Protein AF-A0A2N2HG59-F1 (afdb_monomer)

Secondary structure (DSSP, 8-state):
--PPPPPPPPP--S-S---S------SS-SS----S-HHHHHHHHHHHHHHSS-TTHHHHHHHTPPPPP-SS-HHHHHHHTTHHHHHHHH---EETTEEP---HHHHHHHHTS---

Foldseek 3Di:
DDDDDDDPPPDPPPDDDPDVPPPPADPQDPDGDFQFPPVQCVVLVVCCVVVVHSPCSNVVRLLNGHAAAAPADLVVVLVVVVLLVCCVPPQQDADPNHGDPDSSSSSSVRVSGRHD

Sequence (116 aa):
MNYPSPIPPKSPSSDGCPSPWVSVPDLLHPDPFTRIDLDRVKDAIVFAFASGVSGGLFEDALHQAILGPSTWEPETFAKDLFLGDFVTRCYQVRIGGRPLVANAGYLEKLLAHPPS

Radius of gyration: 21.95 Å; Cα contacts (8 Å, |Δi|>4): 91; chains: 1; bounding box: 48×27×77 Å

pLDDT: mean 79.68, std 13.36, range [36.97, 92.75]

Mean predicted aligned error: 11.57 Å

Structure (mmCIF, N/CA/C/O backbone):
data_AF-A0A2N2HG59-F1
#
_entry.id   AF-A0A2N2HG59-F1
#
loop_
_atom_site.group_PDB
_atom_site.id
_atom_site.type_symbol
_atom_site.label_atom_id
_atom_site.label_alt_id
_atom_site.label_comp_id
_atom_site.label_asym_id
_atom_site.label_entity_id
_atom_site.label_seq_id
_atom_site.pdbx_PDB_ins_code
_atom_site.Cartn_x
_atom_site.Cartn_y
_atom_site.Cartn_z
_atom_site.occupancy
_atom_site.B_iso_or_equiv
_atom_site.auth_seq_id
_atom_site.auth_comp_id
_atom_site.auth_asym_id
_atom_site.auth_atom_id
_atom_site.pdbx_PDB_model_num
ATOM 1 N N . MET A 1 1 ? 36.251 13.270 59.639 1.00 48.50 1 MET A N 1
ATOM 2 C CA . MET A 1 1 ? 35.513 12.089 59.142 1.00 48.50 1 MET A CA 1
ATOM 3 C C . MET A 1 1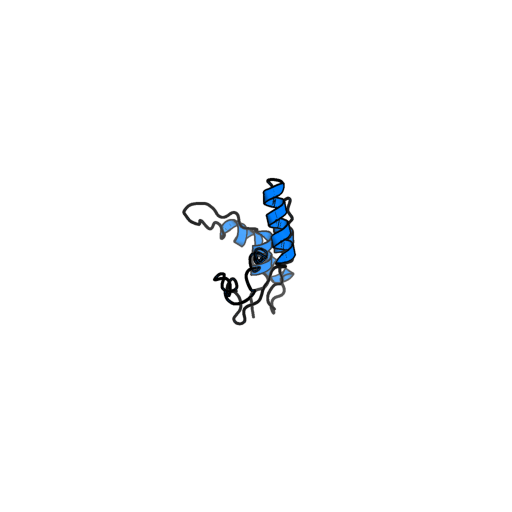 ? 34.862 12.480 57.832 1.00 48.50 1 MET A C 1
ATOM 5 O O . MET A 1 1 ? 33.928 13.264 57.851 1.00 48.50 1 MET A O 1
ATOM 9 N N . ASN A 1 2 ? 35.444 12.052 56.712 1.00 55.91 2 ASN A N 1
ATOM 10 C CA . ASN A 1 2 ? 35.009 12.434 55.371 1.00 55.91 2 ASN A CA 1
ATOM 11 C C . ASN A 1 2 ? 34.242 11.243 54.781 1.00 55.91 2 ASN A C 1
ATOM 13 O O . ASN A 1 2 ? 34.842 10.189 54.579 1.00 55.91 2 ASN A O 1
ATOM 17 N N . TYR A 1 3 ? 32.928 11.371 54.601 1.00 52.03 3 TYR A N 1
ATOM 18 C CA . TYR A 1 3 ? 32.129 10.338 53.939 1.00 52.03 3 TYR A CA 1
ATOM 19 C C . TYR A 1 3 ? 32.313 10.463 52.420 1.00 52.03 3 TYR A C 1
ATOM 21 O O . TYR A 1 3 ? 32.251 11.582 51.908 1.00 52.03 3 TYR A O 1
ATOM 29 N N . PRO A 1 4 ? 32.544 9.363 51.683 1.00 63.72 4 PRO A N 1
ATOM 30 C CA .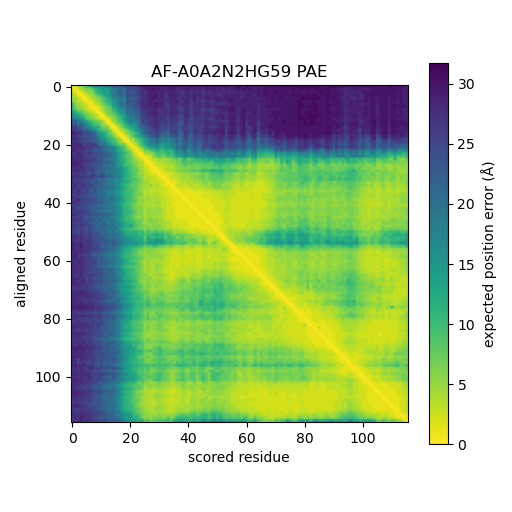 PRO A 1 4 ? 32.574 9.424 50.229 1.00 63.72 4 PRO A CA 1
ATOM 31 C C . PRO A 1 4 ? 31.170 9.734 49.687 1.00 63.72 4 PRO A C 1
ATOM 33 O O . PRO A 1 4 ? 30.171 9.217 50.190 1.00 63.72 4 PRO A O 1
ATOM 36 N N . SER A 1 5 ? 31.102 10.589 48.665 1.00 71.56 5 SER A N 1
ATOM 37 C CA . SER A 1 5 ? 29.860 10.933 47.964 1.00 71.56 5 SER A CA 1
ATOM 38 C C . SER A 1 5 ? 29.196 9.699 47.327 1.00 71.56 5 SER A C 1
ATOM 40 O O . SER A 1 5 ? 29.902 8.763 46.942 1.00 71.56 5 SER A O 1
ATOM 42 N N . PRO A 1 6 ? 27.857 9.691 47.155 1.00 64.81 6 PRO A N 1
ATOM 43 C CA . PRO A 1 6 ? 27.147 8.593 46.504 1.00 64.81 6 PRO A CA 1
ATOM 44 C C . PRO A 1 6 ? 27.607 8.419 45.053 1.00 64.81 6 PRO A C 1
ATOM 46 O O . PRO A 1 6 ? 27.695 9.389 44.299 1.00 64.81 6 PRO A O 1
ATOM 49 N N . ILE A 1 7 ? 27.873 7.176 44.654 1.00 67.62 7 ILE A N 1
ATOM 50 C CA . ILE A 1 7 ? 28.152 6.819 43.261 1.00 67.62 7 ILE A CA 1
ATOM 51 C C . ILE A 1 7 ? 26.850 7.038 42.465 1.00 67.62 7 ILE A C 1
ATOM 53 O O . ILE A 1 7 ? 25.823 6.475 42.853 1.00 67.62 7 ILE A O 1
ATOM 57 N N . PRO A 1 8 ? 26.840 7.845 41.388 1.00 69.62 8 PRO A N 1
ATOM 58 C CA . PRO A 1 8 ? 25.654 7.995 40.550 1.00 69.62 8 PRO A CA 1
ATOM 59 C C . PRO A 1 8 ? 25.276 6.641 39.926 1.00 69.62 8 PRO A C 1
ATOM 61 O O . PRO A 1 8 ? 26.168 5.830 39.654 1.00 69.62 8 PRO A O 1
ATOM 64 N N . PRO A 1 9 ? 23.981 6.365 39.680 1.00 58.38 9 PRO A N 1
ATOM 6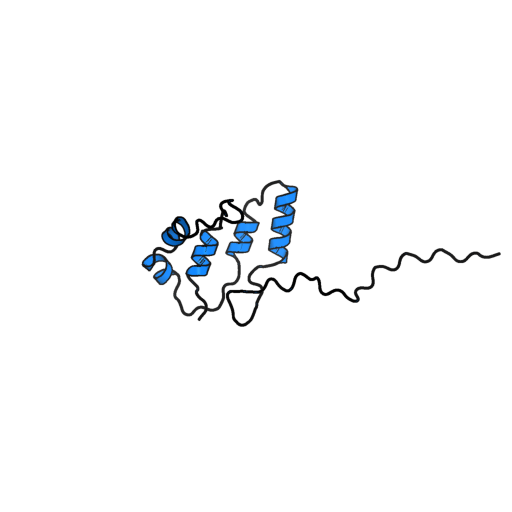5 C CA . PRO A 1 9 ? 23.579 5.132 39.019 1.00 58.38 9 PRO A CA 1
ATOM 66 C C . PRO A 1 9 ? 24.277 5.063 37.661 1.00 58.38 9 PRO A C 1
ATOM 68 O O . PRO A 1 9 ? 24.128 5.955 36.826 1.00 58.38 9 PRO A O 1
ATOM 71 N N . LYS A 1 10 ? 25.078 4.012 37.466 1.00 53.28 10 LYS A N 1
ATOM 72 C CA . LYS A 1 10 ? 25.718 3.702 36.190 1.00 53.28 10 LYS A CA 1
ATOM 73 C C . LYS A 1 10 ? 24.612 3.679 35.133 1.00 53.28 10 LYS A C 1
ATOM 75 O O . LYS A 1 10 ? 23.691 2.870 35.242 1.00 53.28 10 LYS A O 1
ATOM 80 N N . SER A 1 11 ? 24.672 4.584 34.154 1.00 64.06 11 SER A N 1
ATOM 81 C CA . SER A 1 11 ? 23.854 4.493 32.942 1.00 64.06 11 SER A CA 1
ATOM 82 C C . SER A 1 11 ? 23.974 3.056 32.439 1.00 64.06 11 SER A C 1
ATOM 84 O O . SER A 1 11 ? 25.106 2.556 32.443 1.00 64.06 11 SER A O 1
ATOM 86 N N . PRO A 1 12 ? 22.877 2.358 32.088 1.00 49.75 12 PRO A N 1
ATOM 87 C CA . PRO A 1 12 ? 22.986 0.990 31.614 1.00 49.75 12 PRO A CA 1
ATOM 88 C C . PRO A 1 12 ? 23.974 0.999 30.452 1.00 49.75 12 PRO A C 1
ATOM 90 O O . PRO A 1 12 ? 23.759 1.652 29.432 1.00 49.75 12 PRO A O 1
ATOM 93 N N . SER A 1 13 ? 25.116 0.362 30.696 1.00 52.72 13 SER A N 1
ATOM 94 C CA . SER A 1 13 ? 26.159 0.116 29.719 1.00 52.72 13 SER A CA 1
ATOM 95 C C . SER A 1 13 ? 25.488 -0.439 28.474 1.00 52.72 13 SER A C 1
ATOM 97 O O . SER A 1 13 ? 24.705 -1.382 28.573 1.00 52.72 13 SER A O 1
ATOM 99 N N . SER A 1 14 ? 25.777 0.155 27.320 1.00 56.00 14 SER A N 1
ATOM 100 C CA . SER A 1 14 ? 25.301 -0.260 25.999 1.00 56.00 14 SER A CA 1
ATOM 101 C C . SER A 1 14 ? 25.931 -1.583 25.536 1.00 56.00 14 SER A C 1
ATOM 103 O O . SER A 1 14 ? 26.217 -1.756 24.357 1.00 56.00 14 SER A O 1
ATOM 105 N N . ASP A 1 15 ? 26.150 -2.507 26.469 1.00 52.41 15 ASP A N 1
ATOM 106 C CA . ASP A 1 15 ? 26.660 -3.846 26.236 1.00 52.41 15 ASP A CA 1
ATOM 107 C C . ASP A 1 15 ? 25.520 -4.843 26.470 1.00 52.41 15 ASP A C 1
ATOM 109 O O . ASP A 1 15 ? 25.080 -5.059 27.598 1.00 52.41 15 ASP A O 1
ATOM 113 N N . GLY A 1 16 ? 25.070 -5.480 25.387 1.00 57.28 16 GLY A N 1
ATOM 114 C CA . GLY A 1 16 ? 24.502 -6.827 25.458 1.00 57.28 16 GLY A CA 1
ATOM 115 C C . GLY A 1 16 ? 23.002 -6.951 25.722 1.00 57.28 16 GLY A C 1
ATOM 116 O O . GLY A 1 16 ? 22.588 -7.495 26.739 1.00 57.28 16 GLY A O 1
ATOM 117 N N . CYS A 1 17 ? 22.188 -6.596 24.730 1.00 36.97 17 CYS A N 1
ATOM 118 C CA . CYS A 1 17 ? 21.047 -7.424 24.335 1.00 36.97 17 CYS A CA 1
ATOM 119 C C . CYS A 1 17 ? 20.739 -7.100 22.865 1.00 36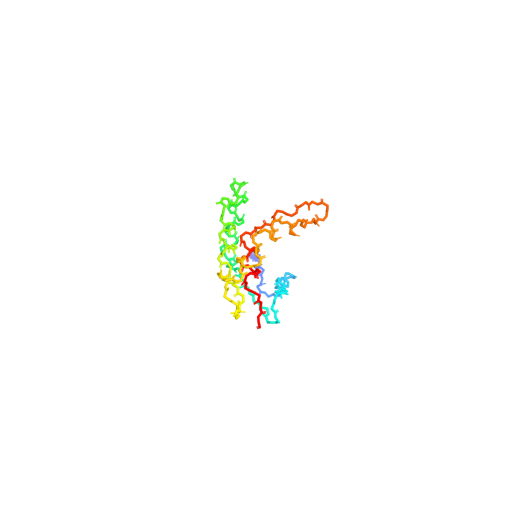.97 17 CYS A C 1
ATOM 121 O O . CYS A 1 17 ? 20.272 -5.989 22.602 1.00 36.97 17 CYS A O 1
ATOM 123 N N . PRO A 1 18 ? 21.009 -7.983 21.881 1.00 47.44 18 PRO A N 1
ATOM 124 C CA . PRO A 1 18 ? 20.329 -7.838 20.605 1.00 47.44 18 PRO A CA 1
ATOM 125 C C . PRO A 1 18 ? 18.849 -7.974 20.942 1.00 47.44 18 PRO A C 1
ATOM 127 O O . PRO A 1 18 ? 18.418 -8.996 21.475 1.00 47.44 18 PRO A O 1
ATOM 130 N N . SER A 1 19 ? 18.086 -6.905 20.752 1.00 54.16 19 SER A N 1
ATOM 131 C CA . SER A 1 19 ? 16.660 -6.932 21.024 1.00 54.16 19 SER A CA 1
ATOM 132 C C . SER A 1 19 ? 16.054 -8.170 20.339 1.00 54.16 19 SER A C 1
ATOM 134 O O . SER A 1 19 ? 16.300 -8.349 19.146 1.00 54.16 19 SER A O 1
ATOM 136 N N . PRO A 1 20 ? 15.280 -9.027 21.035 1.00 49.88 20 PRO A N 1
ATOM 137 C CA . PRO A 1 20 ? 14.756 -10.281 20.480 1.00 49.88 20 PRO A CA 1
ATOM 138 C C . PRO A 1 20 ? 13.729 -10.070 19.362 1.00 49.88 20 PRO A C 1
ATOM 140 O O . PRO A 1 20 ? 13.232 -11.036 18.788 1.00 49.88 20 PRO A O 1
ATOM 143 N N . TRP A 1 21 ? 13.445 -8.815 19.009 1.00 49.47 21 TRP A N 1
ATOM 144 C CA . TRP A 1 21 ? 12.944 -8.435 17.696 1.00 49.47 21 TRP A CA 1
ATOM 145 C C . TRP A 1 21 ? 14.063 -8.671 16.675 1.00 49.47 21 TRP A C 1
ATOM 147 O O . TRP A 1 21 ? 14.660 -7.742 16.135 1.00 49.47 21 TRP A O 1
ATOM 157 N N . VAL A 1 22 ? 14.360 -9.959 16.471 1.00 53.69 22 VAL A N 1
ATOM 158 C CA . VAL A 1 22 ? 14.909 -10.518 15.242 1.00 53.69 22 VAL A CA 1
ATOM 159 C C . VAL A 1 22 ? 14.318 -9.687 14.118 1.00 53.69 22 VAL A C 1
ATOM 161 O O . VAL A 1 22 ? 13.091 -9.594 14.028 1.00 53.69 22 VAL A O 1
ATOM 164 N N . SER A 1 23 ? 15.194 -9.009 13.371 1.00 60.00 23 SER A N 1
ATOM 165 C CA . SER A 1 23 ? 14.886 -8.281 12.140 1.00 60.00 23 SER A CA 1
ATOM 166 C C . SER A 1 23 ? 13.632 -8.869 11.515 1.00 60.00 23 SER A C 1
ATOM 168 O O . SER A 1 23 ? 13.675 -10.055 11.183 1.00 60.00 23 SER A O 1
ATOM 170 N N . VAL A 1 24 ? 12.524 -8.111 11.470 1.00 60.84 24 VAL A N 1
ATOM 171 C CA . VAL A 1 24 ? 11.240 -8.598 10.937 1.00 60.84 24 VAL A CA 1
ATOM 172 C C . VAL A 1 24 ? 11.565 -9.328 9.639 1.00 60.84 24 VAL A C 1
ATOM 174 O O . VAL A 1 24 ? 12.031 -8.663 8.711 1.00 60.84 24 VAL A O 1
ATOM 177 N N . PRO A 1 25 ? 11.477 -10.673 9.612 1.00 64.88 25 PRO A N 1
ATOM 178 C CA . PRO A 1 25 ? 12.121 -11.423 8.557 1.00 64.88 25 PRO A CA 1
ATOM 179 C C . PRO A 1 25 ? 11.395 -11.058 7.281 1.00 64.88 25 PRO A C 1
ATOM 181 O O . PRO A 1 25 ? 10.168 -11.169 7.200 1.00 64.88 25 PRO A O 1
ATOM 184 N N . ASP A 1 26 ? 12.142 -10.543 6.315 1.00 72.94 26 ASP A N 1
ATOM 185 C CA . ASP A 1 26 ? 11.566 -10.320 5.012 1.00 72.94 26 ASP A CA 1
ATOM 186 C C . ASP A 1 26 ? 11.214 -11.688 4.420 1.00 72.94 26 ASP A C 1
ATOM 188 O O . ASP A 1 26 ? 12.092 -12.479 4.095 1.00 72.94 26 ASP A O 1
ATOM 192 N N . LEU A 1 27 ? 9.916 -11.979 4.329 1.00 76.94 27 LEU A N 1
ATOM 193 C CA . LEU A 1 27 ? 9.405 -13.238 3.788 1.00 76.94 27 LEU A CA 1
ATOM 194 C C . LEU A 1 27 ? 9.294 -13.229 2.259 1.00 76.94 27 LEU A C 1
ATOM 196 O O . LEU A 1 27 ? 8.898 -14.237 1.681 1.00 76.94 27 LEU A O 1
ATOM 200 N N . LEU A 1 28 ? 9.565 -12.092 1.612 1.00 77.88 28 LEU A N 1
ATOM 201 C CA . LEU A 1 28 ? 9.367 -11.927 0.172 1.00 77.88 28 LEU A CA 1
ATOM 202 C C . LEU A 1 28 ? 10.664 -12.032 -0.633 1.00 77.88 28 LEU A C 1
ATOM 204 O O . LEU A 1 28 ? 10.585 -12.201 -1.845 1.00 77.88 28 LEU A O 1
ATOM 208 N N . HIS A 1 29 ? 11.832 -11.958 0.011 1.00 76.00 29 HIS A N 1
ATOM 209 C CA . HIS A 1 29 ? 13.127 -12.011 -0.669 1.00 76.00 29 HIS A CA 1
ATOM 210 C C . HIS A 1 29 ? 14.061 -13.034 -0.022 1.00 76.00 29 HIS A C 1
ATOM 212 O O . HIS A 1 29 ? 14.005 -13.227 1.193 1.00 76.00 29 HIS A O 1
ATOM 218 N N . PRO A 1 30 ? 14.935 -13.678 -0.819 1.00 75.50 30 PRO A N 1
ATOM 219 C CA . PRO A 1 30 ? 15.946 -14.592 -0.296 1.00 75.50 30 PRO A CA 1
ATOM 220 C C . PRO A 1 30 ? 16.977 -13.865 0.578 1.00 75.50 30 PRO A C 1
ATOM 222 O O . PRO A 1 30 ? 17.361 -14.390 1.621 1.00 75.50 30 PRO A O 1
ATOM 225 N N . ASP A 1 31 ? 17.368 -12.651 0.178 1.00 78.31 31 ASP A N 1
ATOM 226 C CA . ASP A 1 31 ? 18.217 -11.750 0.955 1.00 78.31 31 ASP A CA 1
ATOM 227 C C . ASP A 1 31 ? 17.337 -10.713 1.671 1.00 78.31 31 ASP A C 1
ATOM 229 O O . ASP A 1 31 ? 16.721 -9.869 1.008 1.00 78.31 31 ASP A O 1
ATOM 233 N N . PRO A 1 32 ? 17.232 -10.754 3.013 1.00 76.25 32 PRO A N 1
ATOM 234 C CA . PRO A 1 32 ? 16.320 -9.877 3.731 1.00 76.25 32 PRO A CA 1
ATOM 235 C C . PRO A 1 32 ? 16.739 -8.410 3.666 1.00 76.25 32 PRO A C 1
ATOM 237 O O . PRO A 1 32 ? 17.897 -8.077 3.921 1.00 76.25 32 PRO A O 1
ATOM 240 N N . PHE A 1 33 ? 15.780 -7.511 3.436 1.00 80.00 33 PHE A N 1
ATOM 241 C CA . PHE A 1 33 ? 16.017 -6.073 3.554 1.00 80.00 33 PHE A CA 1
ATOM 242 C C . PHE A 1 33 ? 14.816 -5.315 4.127 1.00 80.00 33 PHE A C 1
ATOM 244 O O . PHE A 1 33 ? 13.668 -5.764 4.107 1.00 80.00 33 PHE A O 1
ATOM 251 N N . THR A 1 34 ? 15.090 -4.122 4.650 1.00 82.44 34 THR A N 1
ATOM 252 C CA . THR A 1 34 ? 14.062 -3.236 5.199 1.00 82.44 34 THR A CA 1
ATOM 253 C C . THR A 1 34 ? 13.371 -2.475 4.067 1.00 82.44 34 THR A C 1
ATOM 255 O O . THR A 1 34 ? 13.972 -1.600 3.450 1.00 82.44 34 THR A O 1
ATOM 258 N N . ARG A 1 35 ? 12.092 -2.779 3.808 1.00 83.38 35 ARG A N 1
ATOM 259 C CA . ARG A 1 35 ? 11.291 -2.101 2.767 1.00 83.38 35 ARG A CA 1
ATOM 260 C C . ARG A 1 35 ? 10.797 -0.711 3.149 1.00 83.38 35 ARG A C 1
ATOM 262 O O . ARG A 1 35 ? 10.525 0.108 2.281 1.00 83.38 35 ARG A O 1
ATOM 269 N N . ILE A 1 36 ? 10.600 -0.479 4.438 1.00 87.38 36 ILE A N 1
ATOM 270 C CA . ILE A 1 36 ? 9.985 0.741 4.958 1.00 87.38 36 ILE A CA 1
ATOM 271 C C . ILE A 1 36 ? 11.046 1.677 5.524 1.00 87.38 36 ILE A C 1
ATOM 273 O O . ILE A 1 36 ? 12.015 1.232 6.137 1.00 87.38 36 ILE A O 1
ATOM 277 N N . ASP A 1 37 ? 10.822 2.978 5.383 1.00 88.75 37 ASP A N 1
ATOM 278 C CA . ASP A 1 37 ? 11.548 3.965 6.174 1.00 88.75 37 ASP A CA 1
ATOM 279 C C . ASP A 1 37 ? 11.103 3.833 7.637 1.00 88.75 37 ASP A C 1
ATOM 281 O O . ASP A 1 37 ? 9.990 4.214 8.013 1.00 88.75 37 ASP A O 1
ATOM 285 N N . LEU A 1 38 ? 11.960 3.221 8.455 1.00 88.00 38 LEU A N 1
ATOM 286 C CA . LEU A 1 38 ? 11.644 2.920 9.847 1.00 88.00 38 LEU A CA 1
ATOM 287 C C . LEU A 1 38 ? 11.404 4.177 10.671 1.00 88.00 38 LEU A C 1
ATOM 289 O O . LEU A 1 38 ? 10.558 4.143 11.561 1.00 88.00 38 LEU A O 1
ATOM 293 N N . ASP A 1 39 ? 12.129 5.258 10.411 1.00 89.31 39 ASP A N 1
ATOM 294 C CA . ASP A 1 39 ? 12.005 6.467 11.218 1.00 89.31 39 ASP A CA 1
ATOM 295 C C . ASP A 1 39 ? 10.706 7.191 10.876 1.00 89.31 39 ASP A C 1
ATOM 297 O O . ASP A 1 39 ? 9.932 7.523 11.774 1.00 89.31 39 ASP A O 1
ATOM 301 N N . ARG A 1 40 ? 10.354 7.253 9.588 1.00 88.25 40 ARG A N 1
ATOM 302 C CA . ARG A 1 40 ? 9.052 7.775 9.164 1.00 88.25 40 ARG A CA 1
ATOM 303 C C . ARG A 1 40 ? 7.876 6.950 9.687 1.00 88.25 40 ARG A C 1
ATOM 305 O O . ARG A 1 40 ? 6.856 7.513 10.083 1.00 88.25 40 ARG A O 1
ATOM 312 N N . VAL A 1 41 ? 7.996 5.622 9.701 1.00 90.12 41 VAL A N 1
ATOM 313 C CA . VAL A 1 41 ? 6.950 4.742 10.247 1.00 90.12 41 VAL A CA 1
ATOM 314 C C . VAL A 1 41 ? 6.815 4.912 11.760 1.00 90.12 41 VAL A C 1
ATOM 316 O O . VAL A 1 41 ? 5.691 4.962 12.259 1.00 90.12 41 VAL A O 1
ATOM 319 N N . LYS A 1 42 ? 7.925 5.040 12.498 1.00 90.38 42 LYS A N 1
ATOM 320 C CA . LYS A 1 42 ? 7.884 5.327 13.941 1.00 90.38 42 LYS A CA 1
ATOM 321 C C . LYS A 1 42 ? 7.166 6.641 14.215 1.00 90.38 42 LYS A C 1
ATOM 323 O O . LYS A 1 42 ? 6.263 6.655 15.048 1.00 90.38 42 LYS A O 1
ATOM 328 N N . ASP A 1 43 ? 7.513 7.703 13.494 1.00 90.12 43 ASP A N 1
ATOM 329 C CA . ASP A 1 43 ? 6.877 9.010 13.653 1.00 90.12 43 ASP A CA 1
ATOM 330 C C . ASP A 1 43 ? 5.378 8.935 13.345 1.00 90.12 43 ASP A C 1
ATOM 332 O O . ASP A 1 43 ? 4.559 9.393 14.142 1.00 90.12 43 ASP A O 1
ATOM 336 N N . ALA A 1 44 ? 4.992 8.271 12.249 1.00 90.31 44 ALA A N 1
ATOM 337 C CA . ALA A 1 44 ? 3.589 8.059 11.899 1.00 90.31 44 ALA A CA 1
ATOM 338 C C . ALA A 1 44 ? 2.813 7.318 13.002 1.00 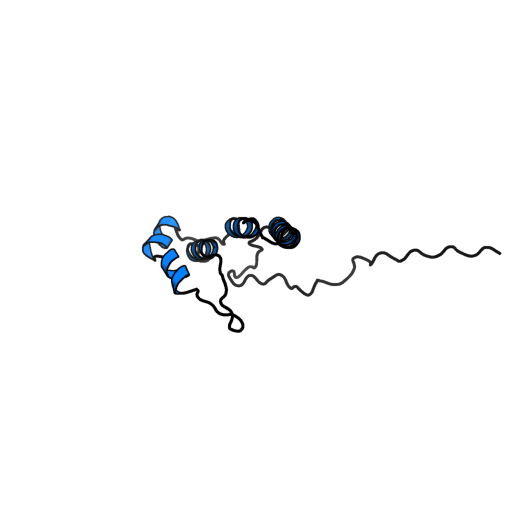90.31 44 ALA A C 1
ATOM 340 O O . ALA A 1 44 ? 1.685 7.690 13.324 1.00 90.31 44 ALA A O 1
ATOM 341 N N . ILE A 1 45 ? 3.419 6.300 13.621 1.00 91.06 45 ILE A N 1
ATOM 342 C CA . ILE A 1 45 ? 2.820 5.568 14.744 1.00 91.06 45 ILE A CA 1
ATOM 343 C C . ILE A 1 45 ? 2.693 6.472 15.976 1.00 91.06 45 ILE A C 1
ATOM 345 O O . ILE A 1 45 ? 1.627 6.516 16.591 1.00 91.06 45 ILE A O 1
ATOM 349 N N . VAL A 1 46 ? 3.743 7.214 16.336 1.00 92.75 46 VAL A N 1
ATOM 350 C CA . VAL A 1 46 ? 3.724 8.141 17.480 1.00 92.75 46 VAL A CA 1
ATOM 351 C C . VAL A 1 46 ? 2.629 9.192 17.303 1.00 92.75 46 VAL A C 1
ATOM 353 O O . VAL A 1 46 ? 1.838 9.413 18.222 1.00 92.75 46 VAL A O 1
ATOM 356 N N . PHE A 1 47 ? 2.519 9.789 16.115 1.00 89.94 47 PHE A N 1
ATOM 357 C CA . PHE A 1 47 ? 1.458 10.745 15.809 1.00 89.94 47 PHE A CA 1
ATOM 358 C C . PHE A 1 47 ? 0.067 10.111 15.836 1.00 89.94 47 PHE A C 1
ATOM 360 O O . PHE A 1 47 ? -0.863 10.737 16.349 1.00 89.94 47 PHE A O 1
ATOM 367 N N . ALA A 1 48 ? -0.081 8.869 15.365 1.00 90.06 48 ALA A N 1
ATOM 368 C CA . ALA A 1 48 ? -1.347 8.144 15.436 1.00 90.06 48 ALA A CA 1
ATOM 369 C C . ALA A 1 48 ? -1.827 7.960 16.880 1.00 90.06 48 ALA A C 1
ATOM 371 O O . ALA A 1 48 ? -2.995 8.199 17.184 1.00 90.06 48 ALA A O 1
ATOM 372 N N . PHE A 1 49 ? -0.918 7.597 17.789 1.00 91.56 49 PHE A N 1
ATOM 373 C CA . PHE A 1 49 ? -1.238 7.477 19.210 1.00 91.56 49 PHE A CA 1
ATOM 374 C C . PHE A 1 49 ? -1.526 8.830 19.864 1.00 91.56 49 PHE A C 1
ATOM 376 O O . PHE A 1 49 ? -2.458 8.931 20.657 1.00 91.56 49 PHE A O 1
ATOM 383 N N . ALA A 1 50 ? -0.753 9.867 19.533 1.00 91.44 50 ALA A N 1
ATOM 384 C CA . ALA A 1 50 ? -0.912 11.190 20.130 1.00 91.44 50 ALA A CA 1
ATOM 385 C C . ALA A 1 50 ? -2.208 11.897 19.695 1.00 91.44 50 ALA A C 1
ATOM 387 O O . ALA A 1 50 ? -2.834 12.583 20.499 1.00 91.44 50 ALA A O 1
ATOM 388 N N . SER A 1 51 ? -2.611 11.739 18.433 1.00 87.69 51 SER A N 1
ATOM 389 C CA . SER A 1 51 ? -3.790 12.407 17.862 1.00 87.69 51 SER A CA 1
ATOM 390 C C . SER A 1 51 ? -5.054 11.539 17.849 1.00 87.69 51 SER A C 1
ATOM 392 O O . SER A 1 51 ? -6.146 12.046 17.598 1.00 87.69 51 SER A O 1
ATOM 394 N N . GLY A 1 52 ? -4.923 10.235 18.110 1.00 84.31 52 GLY A N 1
ATOM 395 C CA . GLY A 1 52 ? -6.006 9.257 18.002 1.00 84.31 52 GLY A CA 1
ATOM 396 C C . GLY A 1 52 ? -6.304 8.795 16.569 1.00 84.31 52 GLY A C 1
ATOM 397 O O . GLY A 1 52 ? -7.164 7.934 16.390 1.00 84.31 52 GLY A O 1
ATOM 398 N N . VAL A 1 53 ? -5.611 9.330 15.554 1.00 79.25 53 VAL A N 1
ATOM 399 C CA . VAL A 1 53 ? -5.756 8.957 14.136 1.00 79.25 53 VAL A CA 1
ATOM 400 C C . VAL A 1 53 ? -4.402 8.987 13.418 1.00 79.25 53 VAL A C 1
ATOM 402 O O . VAL A 1 53 ? -3.602 9.881 13.644 1.00 79.25 53 VAL A O 1
ATOM 405 N N . SER A 1 54 ? -4.124 8.055 12.499 1.00 72.81 54 SER A N 1
ATOM 406 C CA . SER A 1 54 ? -2.862 8.077 11.726 1.00 72.81 54 SER A CA 1
ATOM 407 C C . SER A 1 54 ? -2.770 9.237 10.729 1.00 72.81 54 SER A C 1
ATOM 409 O O . SER A 1 54 ? -1.680 9.561 10.262 1.00 72.81 54 SER A O 1
ATOM 411 N N . GLY A 1 55 ? -3.905 9.850 10.376 1.00 77.25 55 GLY A N 1
ATOM 412 C CA . GLY A 1 55 ? -3.964 10.978 9.447 1.00 77.25 55 GLY A CA 1
ATOM 413 C C . GLY A 1 55 ? -3.417 10.675 8.047 1.00 77.25 55 GLY A C 1
ATOM 414 O O . GLY A 1 55 ? -3.032 11.609 7.354 1.00 77.25 55 GLY A O 1
ATOM 415 N N . GLY A 1 56 ? -3.332 9.403 7.641 1.00 82.88 56 GLY A N 1
ATOM 416 C CA . GLY A 1 56 ? -2.741 8.998 6.360 1.00 82.88 56 GLY A CA 1
ATOM 417 C C . GLY A 1 56 ? -1.214 8.852 6.372 1.00 82.88 56 GLY A C 1
ATOM 418 O O . GLY A 1 56 ? -0.654 8.285 5.440 1.00 82.88 56 GLY A O 1
ATOM 419 N N . LEU A 1 57 ? -0.514 9.304 7.423 1.00 86.00 57 LEU A N 1
ATOM 420 C CA . LEU A 1 57 ? 0.958 9.296 7.466 1.00 86.00 57 LEU A CA 1
ATOM 421 C C . LEU A 1 57 ? 1.543 7.883 7.407 1.00 86.00 57 LEU A C 1
ATOM 423 O O . LEU A 1 57 ? 2.608 7.664 6.825 1.00 86.00 57 LEU A O 1
ATOM 427 N N . PHE A 1 58 ? 0.851 6.926 8.023 1.00 86.25 58 PHE A N 1
ATOM 428 C CA . PHE A 1 58 ? 1.260 5.528 8.003 1.00 86.25 58 PHE A CA 1
ATOM 429 C C . PHE A 1 58 ? 1.028 4.911 6.619 1.00 86.25 58 PHE A C 1
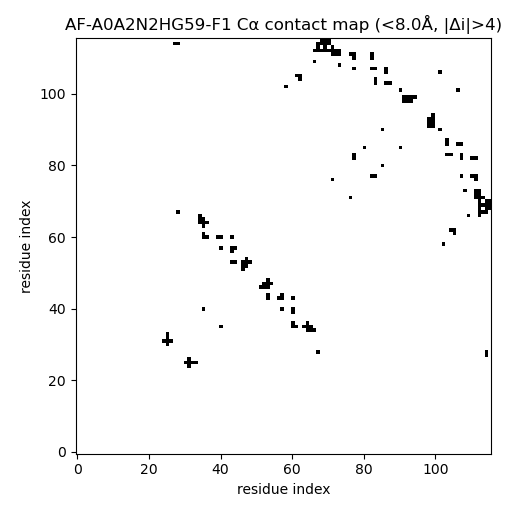ATOM 431 O O . PHE A 1 58 ? 1.894 4.214 6.093 1.00 86.25 58 PHE A O 1
ATOM 438 N N . GLU A 1 59 ? -0.116 5.205 6.003 1.00 86.50 59 GLU A N 1
ATOM 439 C CA . GLU A 1 59 ? -0.448 4.792 4.645 1.00 86.50 59 GLU A CA 1
ATOM 440 C C . GLU A 1 59 ? 0.547 5.353 3.620 1.00 86.50 59 GLU A C 1
ATOM 442 O O . GLU A 1 59 ? 1.004 4.608 2.753 1.00 86.50 59 GLU A O 1
ATOM 447 N N . ASP A 1 60 ? 0.951 6.615 3.762 1.00 87.69 60 ASP A N 1
ATOM 448 C CA . ASP A 1 60 ? 1.966 7.253 2.921 1.00 87.69 60 ASP A CA 1
ATOM 449 C C . ASP A 1 60 ? 3.335 6.587 3.077 1.00 87.69 60 ASP A C 1
ATOM 451 O O . ASP A 1 60 ? 4.023 6.329 2.087 1.00 87.69 60 ASP A O 1
ATOM 455 N N . ALA A 1 61 ? 3.736 6.277 4.314 1.00 87.88 61 ALA A N 1
ATOM 456 C CA . ALA A 1 61 ? 4.992 5.581 4.578 1.00 87.88 61 ALA A CA 1
ATOM 457 C C . ALA A 1 61 ? 5.006 4.179 3.940 1.00 87.88 61 ALA A C 1
ATOM 459 O O . ALA A 1 61 ? 6.016 3.772 3.367 1.00 87.88 61 ALA A O 1
ATOM 460 N N . LEU A 1 62 ? 3.874 3.465 3.972 1.00 86.25 62 LEU A N 1
ATOM 461 C CA . LEU A 1 62 ? 3.717 2.188 3.271 1.00 86.25 62 LEU A CA 1
ATOM 462 C C . LEU A 1 62 ? 3.729 2.354 1.750 1.00 86.25 62 LEU A C 1
ATOM 464 O O . LEU A 1 62 ? 4.356 1.561 1.052 1.00 86.25 62 LEU A O 1
ATOM 468 N N . HIS A 1 63 ? 3.075 3.384 1.214 1.00 86.06 63 HIS A N 1
ATOM 469 C CA . HIS A 1 63 ? 3.061 3.629 -0.226 1.00 86.06 63 HIS A CA 1
ATOM 470 C C . HIS A 1 63 ? 4.465 3.925 -0.771 1.00 86.06 63 HIS A C 1
ATOM 472 O O . HIS A 1 63 ? 4.785 3.558 -1.902 1.00 86.06 63 HIS A O 1
ATOM 478 N N . GLN A 1 64 ? 5.329 4.532 0.042 1.00 87.88 64 GLN A N 1
ATOM 479 C CA . GLN A 1 64 ? 6.722 4.825 -0.297 1.00 87.88 64 GLN A CA 1
ATOM 480 C C . GLN A 1 64 ? 7.689 3.667 -0.037 1.00 87.88 64 GLN A C 1
ATOM 482 O O . GLN A 1 64 ? 8.876 3.802 -0.327 1.00 87.88 64 GLN A O 1
ATOM 487 N N . ALA A 1 65 ? 7.202 2.530 0.467 1.00 88.38 65 ALA A N 1
ATOM 488 C CA . ALA A 1 65 ? 8.043 1.370 0.699 1.00 88.38 65 ALA A CA 1
ATOM 489 C 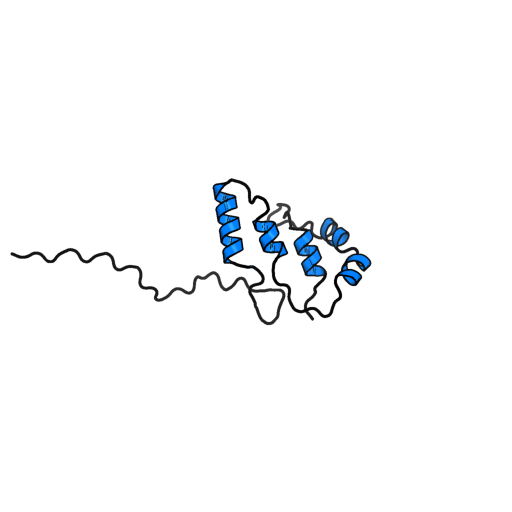C . ALA A 1 65 ? 8.758 0.935 -0.590 1.00 88.38 65 ALA A C 1
ATOM 491 O O . ALA A 1 65 ? 8.166 0.877 -1.677 1.00 88.38 65 ALA A O 1
ATOM 492 N N . ILE A 1 66 ? 10.043 0.625 -0.436 1.00 87.62 66 ILE A N 1
ATOM 493 C CA . ILE A 1 66 ? 10.898 0.095 -1.487 1.00 87.62 66 ILE A CA 1
ATOM 494 C C . ILE A 1 66 ? 10.405 -1.314 -1.804 1.00 87.62 66 ILE A C 1
ATOM 496 O O . ILE A 1 66 ? 10.243 -2.148 -0.911 1.00 87.62 66 ILE A O 1
ATOM 500 N N . LEU A 1 67 ? 10.145 -1.572 -3.081 1.00 86.06 67 LEU A N 1
ATOM 501 C CA . LEU A 1 67 ? 9.829 -2.909 -3.566 1.00 86.06 67 LEU A CA 1
ATOM 502 C C . LEU A 1 67 ? 11.109 -3.603 -4.019 1.00 86.06 67 LEU A C 1
ATOM 504 O O . LEU A 1 67 ? 12.102 -2.948 -4.339 1.00 86.06 67 LEU A O 1
ATOM 508 N N . GLY A 1 68 ? 11.073 -4.932 -4.047 1.00 80.69 68 GLY A N 1
ATOM 509 C CA . GLY A 1 68 ? 12.149 -5.705 -4.647 1.00 80.69 68 GLY A CA 1
ATOM 510 C C . GLY A 1 68 ? 12.323 -5.395 -6.132 1.00 80.69 68 GLY A C 1
ATOM 511 O O . GLY A 1 68 ? 11.385 -4.908 -6.773 1.00 80.69 68 GLY A O 1
ATOM 512 N N . PRO A 1 69 ? 13.504 -5.691 -6.696 1.00 81.75 69 PRO A N 1
ATOM 513 C CA . PRO A 1 69 ? 13.669 -5.677 -8.138 1.00 81.75 69 PRO A CA 1
ATOM 514 C C . PRO A 1 69 ? 12.660 -6.638 -8.774 1.00 81.75 69 PRO A C 1
ATOM 516 O O . PRO A 1 69 ? 12.465 -7.761 -8.307 1.00 81.75 69 PRO A O 1
ATOM 519 N N . SER A 1 70 ? 12.023 -6.177 -9.844 1.00 84.25 70 SER A N 1
ATOM 520 C CA . SER A 1 70 ? 11.091 -6.969 -10.632 1.00 84.25 70 SER A CA 1
ATOM 521 C C . SER A 1 70 ? 11.379 -6.747 -12.107 1.00 84.25 70 SER A C 1
ATOM 523 O O . SER A 1 70 ? 11.729 -5.646 -12.528 1.00 84.25 70 SER A O 1
ATOM 525 N N . THR A 1 71 ? 11.232 -7.803 -12.897 1.00 87.19 71 THR A N 1
ATOM 526 C CA . THR A 1 71 ? 11.309 -7.742 -14.364 1.00 87.19 71 THR A CA 1
ATOM 527 C C . THR A 1 71 ? 9.957 -7.425 -15.008 1.00 87.19 71 THR A C 1
ATOM 529 O O . THR A 1 71 ? 9.850 -7.398 -16.232 1.00 87.19 71 THR A O 1
ATOM 532 N N . TRP A 1 72 ? 8.915 -7.229 -14.197 1.00 84.31 72 TRP A N 1
ATOM 533 C CA . TRP A 1 72 ? 7.540 -7.074 -14.655 1.00 84.31 72 TRP A CA 1
ATOM 534 C C . TRP A 1 72 ? 7.210 -5.594 -14.808 1.00 84.31 72 TRP A C 1
ATOM 536 O O . TRP A 1 72 ? 7.595 -4.785 -13.970 1.00 84.31 72 TRP A O 1
ATOM 546 N N . GLU A 1 73 ? 6.490 -5.255 -15.879 1.00 87.19 73 GLU A N 1
ATOM 547 C CA . GLU A 1 73 ? 6.008 -3.896 -16.133 1.00 87.19 73 GLU A CA 1
ATOM 548 C C . GLU A 1 73 ? 4.647 -3.700 -15.439 1.00 87.19 73 GLU A C 1
ATOM 550 O O . GLU A 1 73 ? 3.642 -4.261 -15.904 1.00 87.19 73 GLU A O 1
ATOM 555 N N . PRO A 1 74 ? 4.570 -2.919 -14.346 1.00 86.19 74 PRO A N 1
ATOM 556 C CA . PRO A 1 74 ? 3.371 -2.839 -13.515 1.00 86.19 74 PRO A CA 1
ATOM 557 C C . PRO A 1 74 ? 2.154 -2.319 -14.277 1.00 86.19 74 PRO A C 1
ATOM 559 O O . PRO A 1 74 ? 1.046 -2.806 -14.066 1.00 86.19 74 PRO A O 1
ATOM 562 N N . GLU A 1 75 ? 2.339 -1.350 -15.180 1.00 85.00 75 GLU A N 1
ATOM 563 C CA . GLU A 1 75 ? 1.224 -0.708 -15.886 1.00 85.00 75 GLU A CA 1
ATOM 564 C C . GLU A 1 75 ? 0.472 -1.657 -16.821 1.00 85.00 75 GLU A C 1
ATOM 566 O O . GLU A 1 75 ? -0.738 -1.504 -17.013 1.00 85.00 75 GLU A O 1
ATOM 571 N N . THR A 1 76 ? 1.188 -2.629 -17.387 1.00 84.50 76 THR A N 1
ATOM 572 C CA . THR A 1 76 ? 0.611 -3.664 -18.251 1.00 84.50 76 THR A CA 1
ATOM 573 C C . THR A 1 76 ? 0.037 -4.775 -17.381 1.00 84.50 76 THR A C 1
ATOM 575 O O . THR A 1 76 ? -1.139 -5.121 -17.464 1.00 84.50 76 THR A O 1
ATOM 578 N N . PHE A 1 77 ? 0.851 -5.266 -16.449 1.00 84.62 77 PHE A N 1
ATOM 579 C CA . PHE A 1 77 ? 0.528 -6.432 -15.649 1.00 84.62 77 PHE A CA 1
ATOM 580 C C . PHE A 1 77 ? -0.655 -6.219 -14.687 1.00 84.62 77 PHE A C 1
ATOM 582 O O . PHE A 1 77 ? -1.534 -7.076 -14.576 1.00 84.62 77 PHE A O 1
ATOM 589 N N . ALA A 1 78 ? -0.712 -5.069 -14.007 1.00 88.56 78 ALA A N 1
ATOM 590 C CA . ALA A 1 78 ? -1.731 -4.814 -12.992 1.00 88.56 78 ALA A CA 1
ATOM 591 C C . ALA A 1 78 ? -3.144 -4.719 -13.582 1.00 88.56 78 ALA A C 1
ATOM 593 O O . ALA A 1 78 ? -4.104 -5.214 -12.984 1.00 88.56 78 ALA A O 1
ATOM 594 N N . LYS A 1 79 ? -3.264 -4.105 -14.766 1.00 87.12 79 LYS A N 1
ATOM 595 C CA . LYS A 1 79 ? -4.542 -3.944 -15.470 1.00 87.12 79 LYS A CA 1
ATOM 596 C C . LYS A 1 79 ? -5.013 -5.260 -16.070 1.00 87.12 79 LYS A C 1
ATOM 598 O O . LYS A 1 79 ? -6.166 -5.625 -15.860 1.00 87.12 79 LYS A O 1
ATOM 603 N N . ASP A 1 80 ? -4.125 -5.984 -16.747 1.00 88.38 80 ASP A N 1
ATOM 604 C CA . ASP A 1 80 ? -4.477 -7.225 -17.443 1.00 88.38 80 ASP A CA 1
ATOM 605 C C . ASP A 1 80 ? -4.914 -8.338 -16.478 1.00 88.38 80 ASP A C 1
ATOM 607 O O . ASP A 1 80 ? -5.763 -9.162 -16.822 1.00 88.38 80 ASP A O 1
ATOM 611 N N . LEU A 1 81 ? -4.384 -8.343 -15.248 1.00 87.38 81 LEU A N 1
ATOM 612 C CA . LEU A 1 81 ? -4.800 -9.272 -14.192 1.00 87.38 81 LEU A CA 1
ATOM 613 C C . LEU A 1 81 ? -5.856 -8.719 -13.231 1.00 87.38 81 LEU A C 1
ATOM 615 O O . LEU A 1 81 ? -6.236 -9.415 -12.287 1.00 87.38 81 LEU A O 1
ATOM 619 N N . PHE A 1 82 ? -6.340 -7.495 -13.454 1.00 91.12 82 PHE A N 1
ATOM 620 C CA . PHE A 1 82 ? -7.329 -6.847 -12.593 1.00 91.12 82 PHE A CA 1
ATOM 621 C C . PHE A 1 82 ? -6.909 -6.858 -11.110 1.00 91.12 82 PHE A C 1
ATOM 623 O O . PHE A 1 82 ? -7.699 -7.211 -10.230 1.00 91.12 82 PHE A O 1
ATOM 630 N N . LEU A 1 83 ? -5.653 -6.499 -10.812 1.00 90.31 83 LEU A N 1
ATOM 631 C CA . LEU A 1 83 ? -5.085 -6.663 -9.467 1.00 90.31 83 LEU A CA 1
ATOM 632 C C . LEU A 1 83 ? -5.858 -5.898 -8.384 1.00 90.31 83 LEU A C 1
ATOM 634 O O . LEU A 1 83 ? -6.013 -6.420 -7.281 1.00 90.31 83 LEU A O 1
ATOM 638 N N . GLY A 1 84 ? -6.410 -4.721 -8.686 1.00 89.50 84 GLY A N 1
ATOM 639 C CA . GLY A 1 84 ? -7.270 -3.990 -7.748 1.00 89.50 84 GLY A CA 1
ATOM 640 C C . GLY A 1 84 ? -8.534 -4.773 -7.346 1.00 89.50 84 GLY A C 1
ATOM 641 O O . GLY A 1 84 ? -8.868 -4.873 -6.159 1.00 89.50 84 GLY A O 1
ATOM 642 N N . ASP A 1 85 ? -9.212 -5.399 -8.316 1.00 91.62 85 ASP A N 1
ATOM 643 C CA . ASP A 1 85 ? -10.358 -6.288 -8.071 1.00 91.62 85 ASP A CA 1
ATOM 644 C C . ASP A 1 85 ? -9.927 -7.542 -7.302 1.00 91.62 85 ASP A C 1
ATOM 646 O O . ASP A 1 85 ? -10.598 -7.956 -6.352 1.00 91.62 85 ASP A O 1
ATOM 650 N N . PHE A 1 86 ? -8.794 -8.134 -7.689 1.00 91.06 86 PHE A N 1
ATOM 651 C CA . PHE A 1 86 ? -8.229 -9.304 -7.027 1.00 91.06 86 PHE A CA 1
ATOM 652 C C . PHE A 1 86 ? -7.933 -9.024 -5.550 1.00 91.06 86 PHE A C 1
ATOM 654 O O . PHE A 1 86 ? -8.389 -9.768 -4.685 1.00 91.06 86 PHE A O 1
ATOM 661 N N . VAL A 1 87 ? -7.248 -7.924 -5.230 1.00 91.38 87 VAL A N 1
ATOM 662 C CA . VAL A 1 87 ? -6.960 -7.527 -3.844 1.00 91.38 87 VAL A CA 1
ATOM 663 C C . VAL A 1 87 ? -8.258 -7.326 -3.066 1.00 91.38 87 VAL A C 1
ATOM 665 O O . VAL A 1 87 ? -8.430 -7.896 -1.990 1.00 91.38 87 VAL A O 1
ATOM 668 N N . THR A 1 88 ? -9.219 -6.595 -3.629 1.00 89.38 88 THR A N 1
ATOM 669 C CA . THR A 1 88 ? -10.486 -6.288 -2.947 1.00 89.38 88 THR A CA 1
ATOM 670 C C . THR A 1 88 ? -11.309 -7.543 -2.627 1.00 89.38 88 THR A C 1
ATOM 672 O O . THR A 1 88 ? -11.962 -7.626 -1.582 1.00 89.38 88 THR A O 1
ATOM 675 N N . ARG A 1 89 ? -11.292 -8.540 -3.518 1.00 89.81 89 ARG A N 1
ATOM 676 C CA . ARG A 1 89 ? -12.108 -9.756 -3.386 1.00 89.81 89 ARG A CA 1
ATOM 677 C C . ARG A 1 89 ? -11.392 -10.872 -2.634 1.00 89.81 89 ARG A C 1
ATOM 679 O O . ARG A 1 89 ? -12.028 -11.579 -1.857 1.00 89.81 89 ARG A O 1
ATOM 686 N N . CYS A 1 90 ? -10.093 -11.040 -2.858 1.00 87.94 90 CYS A N 1
ATOM 687 C CA . CYS A 1 90 ? -9.336 -12.193 -2.376 1.00 87.94 90 CYS A CA 1
ATOM 688 C C . CYS A 1 90 ? -8.585 -11.923 -1.065 1.00 87.94 90 CYS A C 1
ATOM 690 O O . CYS A 1 90 ? -8.365 -12.863 -0.306 1.00 87.94 90 CYS A O 1
ATOM 692 N N . TYR A 1 91 ? -8.253 -10.669 -0.731 1.00 84.56 91 TYR A N 1
ATOM 693 C CA . TYR A 1 91 ? -7.538 -10.331 0.512 1.00 84.56 91 TYR A CA 1
ATOM 694 C C . TYR A 1 91 ? -8.472 -10.009 1.687 1.00 84.56 91 TYR A C 1
ATOM 696 O O . TYR A 1 91 ? -8.187 -9.161 2.530 1.00 84.56 91 TYR A O 1
ATOM 704 N N . GLN A 1 92 ? -9.572 -10.754 1.809 1.00 85.31 92 GLN A N 1
ATOM 705 C CA . GLN A 1 92 ? -10.473 -10.705 2.967 1.00 85.31 92 GLN A CA 1
ATOM 706 C C . GLN A 1 92 ? -9.939 -11.565 4.124 1.00 85.31 92 GLN A C 1
ATOM 708 O O . GLN A 1 92 ? -10.601 -12.473 4.632 1.00 85.31 92 GLN A O 1
ATOM 713 N N . VAL A 1 93 ? -8.692 -11.308 4.521 1.00 86.50 93 VAL A N 1
ATOM 714 C CA . VAL A 1 93 ? -7.987 -12.099 5.534 1.00 86.50 93 VAL A CA 1
ATOM 715 C C . VAL A 1 93 ? -8.596 -11.845 6.912 1.00 86.50 93 VAL A C 1
ATOM 717 O O . VAL A 1 93 ? -8.894 -10.711 7.286 1.00 86.50 93 VAL A O 1
ATOM 720 N N . ARG A 1 94 ? -8.762 -12.913 7.699 1.00 89.38 94 ARG A N 1
ATOM 721 C CA . ARG A 1 94 ? -9.197 -12.828 9.097 1.00 89.38 94 ARG A CA 1
ATOM 722 C C . ARG A 1 94 ? -8.099 -13.346 10.009 1.00 89.38 94 ARG A C 1
ATOM 724 O O . ARG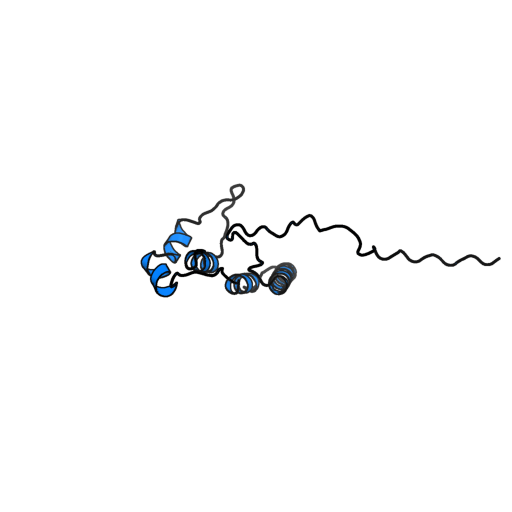 A 1 94 ? -7.633 -14.466 9.835 1.00 89.38 94 ARG A O 1
ATOM 731 N N . ILE A 1 95 ? -7.730 -12.558 11.012 1.00 87.69 95 ILE A N 1
ATOM 732 C CA . ILE A 1 95 ? -6.731 -12.926 12.020 1.00 87.69 95 ILE A CA 1
ATOM 733 C C . ILE A 1 95 ? -7.436 -12.949 13.374 1.00 87.69 95 ILE A C 1
ATOM 735 O O . ILE A 1 95 ? -8.051 -11.964 13.780 1.00 87.69 95 ILE A O 1
ATOM 739 N N . GLY A 1 96 ? -7.431 -14.102 14.050 1.00 90.88 96 GLY A N 1
ATOM 740 C CA . GLY A 1 96 ? -8.166 -14.273 15.311 1.00 90.88 96 GLY A CA 1
ATOM 741 C C . GLY A 1 96 ? -9.669 -13.975 15.182 1.00 90.88 96 GLY A C 1
ATOM 742 O O . GLY A 1 96 ? -10.267 -13.387 16.078 1.00 90.88 96 GLY A O 1
ATOM 743 N N . GLY A 1 97 ? -10.268 -14.290 14.028 1.00 90.81 97 GLY A N 1
ATOM 744 C CA . GLY A 1 97 ? -11.682 -14.030 13.734 1.00 90.81 97 GLY A CA 1
ATOM 745 C C . GLY A 1 97 ? -12.022 -12.582 13.356 1.00 90.81 97 GLY A C 1
ATOM 746 O O . GLY A 1 97 ? -13.138 -12.334 12.889 1.00 90.81 97 GLY A O 1
ATOM 747 N N . ARG A 1 98 ? -11.082 -11.637 13.476 1.00 89.25 98 ARG A N 1
ATOM 748 C CA . ARG A 1 98 ? -11.271 -10.229 13.094 1.00 89.25 98 ARG A CA 1
ATOM 749 C C . ARG A 1 98 ? -10.850 -10.003 11.640 1.00 89.25 98 ARG A C 1
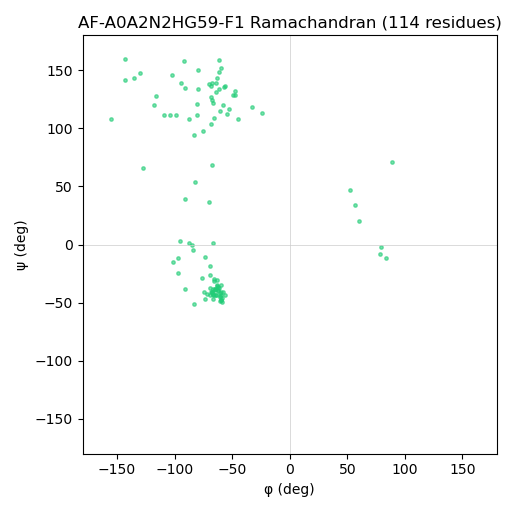ATOM 751 O O . ARG A 1 98 ? -9.797 -10.516 11.258 1.00 89.25 98 ARG A O 1
ATOM 758 N N . PRO A 1 99 ? -11.639 -9.275 10.830 1.00 87.44 99 PRO A N 1
ATOM 759 C CA . PRO A 1 99 ? -11.208 -8.900 9.490 1.00 87.44 99 PRO A CA 1
ATOM 760 C C . PRO A 1 99 ? -9.984 -7.987 9.586 1.00 87.44 99 PRO A C 1
ATOM 762 O O . PRO A 1 99 ? -9.970 -7.033 10.365 1.00 87.44 99 PRO A O 1
ATOM 765 N N . LEU A 1 100 ? -8.954 -8.302 8.811 1.00 84.50 100 LEU A N 1
ATOM 766 C CA . LEU A 1 100 ? -7.807 -7.432 8.620 1.00 84.50 100 LEU A CA 1
ATOM 767 C C . LEU A 1 100 ? -8.184 -6.365 7.588 1.00 84.50 100 LEU A C 1
ATOM 769 O O . LEU A 1 100 ? -8.513 -6.694 6.451 1.00 84.50 100 LEU A O 1
ATOM 773 N N . VAL A 1 101 ? -8.113 -5.091 7.973 1.00 82.12 101 VAL A N 1
ATOM 774 C CA . VAL A 1 101 ? -8.220 -3.977 7.021 1.00 82.12 101 VAL A CA 1
ATOM 775 C C . VAL A 1 101 ? -6.841 -3.770 6.409 1.00 82.12 101 VAL A C 1
ATOM 777 O O . VAL A 1 101 ? -5.977 -3.126 6.999 1.00 82.12 101 VAL A O 1
ATOM 780 N N . ALA A 1 102 ? -6.606 -4.397 5.260 1.00 82.25 102 ALA A N 1
ATOM 781 C CA . ALA A 1 102 ? -5.350 -4.253 4.542 1.00 82.25 102 ALA A CA 1
ATOM 782 C C . ALA A 1 102 ? -5.313 -2.946 3.735 1.00 82.25 102 ALA A C 1
ATOM 784 O O . ALA A 1 102 ? -6.337 -2.475 3.240 1.00 82.25 102 ALA A O 1
ATOM 785 N N . ASN A 1 103 ? -4.116 -2.385 3.552 1.00 86.69 103 ASN A N 1
ATOM 786 C CA . ASN A 1 103 ? -3.910 -1.276 2.625 1.00 86.69 103 ASN A CA 1
ATOM 787 C C . ASN A 1 103 ? -3.928 -1.824 1.189 1.00 86.69 103 ASN A C 1
ATOM 789 O O . ASN A 1 103 ? -2.933 -2.371 0.711 1.00 86.69 103 ASN A O 1
ATOM 793 N N . ALA A 1 104 ? -5.080 -1.710 0.525 1.00 87.94 104 ALA A N 1
ATOM 794 C CA . ALA A 1 104 ? -5.291 -2.271 -0.807 1.00 87.94 104 ALA A CA 1
ATOM 795 C C . ALA A 1 104 ? -4.316 -1.699 -1.848 1.00 87.94 104 ALA A C 1
ATOM 797 O O . ALA A 1 104 ? -3.764 -2.461 -2.634 1.00 87.94 104 ALA A O 1
ATOM 798 N N . GLY A 1 105 ? -4.036 -0.392 -1.799 1.00 88.38 105 GLY A N 1
ATOM 799 C CA . GLY A 1 105 ? -3.100 0.249 -2.727 1.00 88.38 105 GLY A CA 1
ATOM 800 C C . GLY A 1 105 ? -1.665 -0.255 -2.562 1.00 88.38 105 GLY A C 1
ATOM 801 O O . GLY A 1 105 ? -0.965 -0.474 -3.547 1.00 88.38 105 GLY A O 1
ATOM 802 N N . TYR A 1 106 ? -1.231 -0.504 -1.324 1.00 88.62 106 TYR A N 1
ATOM 803 C CA . TYR A 1 106 ? 0.065 -1.131 -1.066 1.00 88.62 106 TYR A CA 1
ATOM 804 C C . TYR A 1 106 ? 0.109 -2.580 -1.569 1.00 88.62 106 TYR A C 1
ATOM 806 O O . TYR A 1 106 ? 1.091 -2.975 -2.194 1.00 88.62 106 TYR A O 1
ATOM 814 N N . LEU A 1 107 ? -0.947 -3.368 -1.336 1.00 89.25 107 LEU A N 1
ATOM 815 C CA . LEU A 1 107 ? -1.016 -4.752 -1.812 1.00 89.25 107 LEU A CA 1
ATOM 816 C C . LEU A 1 107 ? -1.019 -4.843 -3.339 1.00 89.25 107 LEU A C 1
ATOM 818 O O . LEU A 1 107 ? -0.299 -5.666 -3.888 1.00 89.25 107 LEU A O 1
ATOM 822 N N . GLU A 1 108 ? -1.782 -3.992 -4.021 1.00 91.06 108 GLU A N 1
ATOM 823 C CA . GLU A 1 108 ? -1.797 -3.927 -5.483 1.00 91.06 108 GLU A CA 1
ATOM 824 C C . GLU A 1 108 ? -0.409 -3.578 -6.024 1.00 91.06 108 GLU A C 1
ATOM 826 O O . GLU A 1 108 ? 0.125 -4.297 -6.867 1.00 91.06 108 GLU A O 1
ATOM 831 N N . LYS A 1 109 ? 0.222 -2.535 -5.467 1.00 88.94 109 LYS A N 1
ATOM 832 C CA . LYS A 1 109 ? 1.588 -2.136 -5.816 1.00 88.94 109 LYS A CA 1
ATOM 833 C C . LYS A 1 109 ? 2.583 -3.287 -5.619 1.00 88.94 109 LYS A C 1
ATOM 835 O O . LYS A 1 109 ? 3.431 -3.505 -6.480 1.00 88.94 109 LYS A O 1
ATOM 840 N N . LEU A 1 110 ? 2.479 -4.025 -4.515 1.00 88.62 110 LEU A N 1
ATOM 841 C CA . LEU A 1 110 ? 3.365 -5.144 -4.194 1.00 88.62 110 LEU A CA 1
ATOM 842 C C . LEU A 1 110 ? 3.152 -6.343 -5.126 1.00 88.62 110 LEU A C 1
ATOM 844 O O . LEU A 1 110 ? 4.121 -6.921 -5.605 1.00 88.62 110 LEU A O 1
ATOM 848 N N . LEU A 1 111 ? 1.900 -6.694 -5.425 1.00 89.12 111 LEU A N 1
ATOM 849 C CA . LEU A 1 111 ? 1.573 -7.784 -6.349 1.00 89.12 111 LEU A CA 1
ATOM 850 C C . LEU A 1 111 ? 1.925 -7.453 -7.801 1.00 89.12 111 LEU A C 1
ATOM 852 O O . LEU A 1 111 ? 2.202 -8.362 -8.578 1.00 89.12 111 LEU A O 1
ATOM 856 N N . ALA A 1 112 ? 1.945 -6.169 -8.160 1.00 91.06 112 ALA A N 1
ATOM 857 C CA . ALA A 1 112 ? 2.391 -5.716 -9.471 1.00 91.06 112 ALA A CA 1
ATOM 858 C C . ALA A 1 112 ? 3.921 -5.784 -9.660 1.00 91.06 112 ALA A C 1
ATOM 860 O O . ALA A 1 112 ? 4.386 -5.627 -10.784 1.00 91.06 112 ALA A O 1
ATOM 861 N N . HIS A 1 113 ? 4.689 -6.029 -8.589 1.00 89.06 113 HIS A N 1
ATOM 862 C CA . HIS A 1 113 ? 6.151 -6.161 -8.614 1.00 89.06 113 HIS A CA 1
ATOM 863 C C . HIS A 1 113 ? 6.590 -7.469 -7.939 1.00 89.06 113 HIS A C 1
ATOM 865 O O . HIS A 1 113 ? 7.216 -7.440 -6.873 1.00 89.06 113 HIS A O 1
ATOM 871 N N . PRO A 1 114 ? 6.252 -8.636 -8.513 1.00 83.50 114 PRO A N 1
ATOM 872 C CA . PRO A 1 114 ? 6.719 -9.894 -7.960 1.00 83.50 114 PRO A CA 1
ATOM 873 C C . PRO A 1 114 ? 8.254 -9.964 -8.027 1.00 83.50 114 PRO A C 1
ATOM 875 O O . PRO A 1 114 ? 8.843 -9.484 -9.005 1.00 83.50 114 PRO A O 1
ATOM 878 N N . PRO A 1 115 ? 8.909 -10.562 -7.018 1.00 76.75 115 PRO A N 1
ATOM 879 C CA . PRO A 1 115 ? 10.351 -10.769 -7.042 1.00 76.75 115 PRO A CA 1
ATOM 880 C C . PRO A 1 115 ? 10.724 -11.713 -8.195 1.00 76.75 115 PRO A C 1
ATOM 882 O O . PRO A 1 115 ? 10.026 -12.701 -8.441 1.00 76.75 115 PRO A O 1
ATOM 885 N N . SER A 1 116 ? 11.814 -11.397 -8.899 1.00 69.38 116 SER A N 1
ATOM 886 C CA . SER A 1 116 ? 12.357 -12.166 -10.032 1.00 69.38 116 SER A CA 1
ATOM 887 C C . SER A 1 116 ? 13.730 -12.747 -9.744 1.00 69.38 116 SER A C 1
ATOM 889 O O . SER A 1 116 ? 14.533 -11.999 -9.145 1.00 69.38 116 SER A O 1
#

Solvent-accessible surface area (backbone atoms only — not comparable to full-atom values): 7375 Å² total; per-residue (Å²): 139,85,80,82,78,83,80,73,82,75,68,83,68,95,72,88,72,82,63,86,74,60,70,82,74,40,87,80,45,96,73,67,68,84,40,55,60,62,66,58,42,49,50,21,50,53,46,17,69,75,71,74,48,46,85,56,44,46,59,51,40,54,63,66,34,57,74,64,69,43,88,58,60,40,82,60,52,31,61,79,65,38,32,68,61,46,45,71,67,70,56,74,46,61,60,96,85,41,77,52,88,70,63,59,71,48,51,34,58,49,67,31,36,52,70,111